Protein AF-Q5IF08-F1 (afdb_monomer)

Nearest PDB structures (foldseek):
  1zt5-assembly1_A  TM=9.315E-01  e=4.402E-09  Homo sapiens
  2dsq-assembly1_G  TM=9.065E-01  e=1.522E-06  Homo sapiens
  2dsr-assembly1_G  TM=7.943E-01  e=6.840E-04  Homo sapiens
  1rmj-assembly1_A  TM=5.586E-01  e=4.029E-03  Homo sapiens
  2xsj-assembly1_D  TM=3.796E-01  e=9.354E+00  Desulfomicrobium norvegicum

Structure (mmCIF, N/CA/C/O backbone):
data_AF-Q5IF08-F1
#
_entry.id   AF-Q5IF08-F1
#
loop_
_atom_site.group_PDB
_atom_site.id
_atom_site.type_symbol
_atom_site.label_atom_id
_atom_site.label_alt_id
_atom_site.label_comp_id
_atom_site.label_asym_id
_atom_site.label_entity_id
_atom_site.label_seq_id
_atom_site.pdbx_PDB_ins_code
_atom_site.Cartn_x
_atom_site.Cartn_y
_atom_site.Cartn_z
_atom_site.occupancy
_atom_site.B_iso_or_equiv
_atom_site.auth_seq_id
_atom_site.auth_comp_id
_atom_site.auth_asym_id
_atom_site.auth_atom_id
_atom_site.pdbx_PDB_model_num
ATOM 1 N N . PRO A 1 1 ? 16.217 -8.176 33.933 1.00 35.22 1 PRO A N 1
ATOM 2 C CA . PRO A 1 1 ? 14.893 -7.981 33.301 1.00 35.22 1 PRO A CA 1
ATOM 3 C C . PRO A 1 1 ? 15.069 -7.110 32.053 1.00 35.22 1 PRO A C 1
ATOM 5 O O . PRO A 1 1 ? 15.056 -5.887 32.139 1.00 35.22 1 PRO A O 1
ATOM 8 N N . GLU A 1 2 ? 15.402 -7.757 30.936 1.00 33.62 2 GLU A N 1
ATOM 9 C CA . GLU A 1 2 ? 15.680 -7.098 29.657 1.00 33.62 2 GLU A CA 1
ATOM 10 C C . GLU A 1 2 ? 14.382 -6.592 29.026 1.00 33.62 2 GLU A C 1
ATOM 12 O O . GLU A 1 2 ? 13.449 -7.354 28.783 1.00 33.62 2 GLU A O 1
ATOM 17 N N . SER A 1 3 ? 14.337 -5.285 28.784 1.00 37.66 3 SER A N 1
ATOM 18 C CA . SER A 1 3 ? 13.364 -4.642 27.909 1.00 37.66 3 SER A CA 1
ATOM 19 C C . SER A 1 3 ? 13.739 -4.988 26.472 1.00 37.66 3 SER A C 1
ATOM 21 O O . SER A 1 3 ? 14.727 -4.469 25.957 1.00 37.66 3 SER A O 1
ATOM 23 N N . SER A 1 4 ? 12.982 -5.873 25.829 1.00 43.84 4 SER A N 1
ATOM 24 C CA . SER A 1 4 ? 13.125 -6.132 24.399 1.00 43.84 4 SER A CA 1
ATOM 25 C C . SER A 1 4 ? 12.516 -4.968 23.612 1.00 43.84 4 SER A C 1
A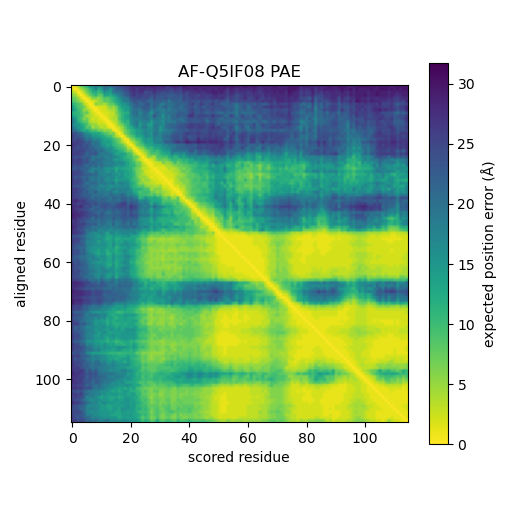TOM 27 O O . SER A 1 4 ? 11.340 -5.003 23.246 1.00 43.84 4 SER A O 1
ATOM 29 N N . GLU A 1 5 ? 13.305 -3.916 23.381 1.00 44.38 5 GLU A N 1
ATOM 30 C CA . GLU A 1 5 ? 13.020 -2.946 22.321 1.00 44.38 5 GLU A CA 1
ATOM 31 C C . GLU A 1 5 ? 13.104 -3.682 20.982 1.00 44.38 5 GLU A C 1
ATOM 33 O O . GLU A 1 5 ? 14.176 -4.103 20.547 1.00 44.38 5 GLU A O 1
ATOM 38 N N . ILE A 1 6 ? 11.945 -3.896 20.359 1.00 49.25 6 ILE A N 1
ATOM 39 C CA . ILE A 1 6 ? 11.860 -4.481 19.025 1.00 49.25 6 ILE A CA 1
ATOM 40 C C . ILE A 1 6 ? 12.494 -3.490 18.041 1.00 49.25 6 ILE A C 1
ATOM 42 O O . ILE A 1 6 ? 12.205 -2.290 18.071 1.00 49.25 6 ILE A O 1
ATOM 46 N N . THR A 1 7 ? 13.410 -3.957 17.198 1.00 57.50 7 THR A N 1
ATOM 47 C CA . THR A 1 7 ? 14.148 -3.061 16.301 1.00 57.50 7 THR A CA 1
ATOM 48 C C . THR A 1 7 ? 13.260 -2.605 15.137 1.00 57.50 7 THR A C 1
ATOM 50 O O . THR A 1 7 ? 12.320 -3.289 14.733 1.00 57.50 7 THR A O 1
ATOM 53 N N . GLN A 1 8 ? 13.561 -1.442 14.549 1.00 46.00 8 GLN A N 1
ATOM 54 C CA . GLN A 1 8 ? 12.859 -0.915 13.366 1.00 46.00 8 GLN A CA 1
ATOM 55 C C . GLN A 1 8 ? 12.846 -1.911 12.188 1.00 46.00 8 GLN A C 1
ATOM 57 O O . GLN A 1 8 ? 11.934 -1.893 11.362 1.00 46.00 8 GLN A O 1
ATOM 62 N N . GLU A 1 9 ? 13.843 -2.792 12.131 1.00 42.09 9 GLU A N 1
ATOM 63 C CA . GLU A 1 9 ? 13.963 -3.869 11.147 1.00 42.09 9 GLU A CA 1
ATOM 64 C C . GLU A 1 9 ? 12.957 -4.995 11.421 1.00 42.09 9 GLU A C 1
ATOM 66 O O . GLU A 1 9 ? 12.266 -5.430 10.504 1.00 42.09 9 GLU A O 1
ATOM 71 N N . GLN A 1 10 ? 12.774 -5.378 12.690 1.00 45.22 10 GLN A N 1
ATOM 72 C CA . GLN A 1 10 ? 11.757 -6.353 13.102 1.00 45.22 10 GLN A CA 1
ATOM 73 C C . GLN A 1 10 ? 10.326 -5.831 12.913 1.00 45.22 10 GLN A C 1
ATOM 75 O O . GLN A 1 10 ? 9.428 -6.603 12.580 1.00 45.22 10 GLN A O 1
ATOM 80 N N . LEU A 1 11 ? 10.109 -4.520 13.067 1.00 50.84 11 LEU A N 1
ATOM 81 C CA . LEU A 1 11 ? 8.840 -3.884 12.704 1.00 50.84 11 LEU A CA 1
ATOM 82 C C . LEU A 1 11 ? 8.562 -4.013 11.206 1.00 50.84 11 LEU A C 1
ATOM 84 O O . LEU A 1 11 ? 7.437 -4.324 10.834 1.00 50.84 11 LEU A O 1
ATOM 88 N N . LEU A 1 12 ? 9.569 -3.795 10.355 1.00 47.06 12 LEU A N 1
ATOM 89 C CA . LEU A 1 12 ? 9.426 -3.868 8.899 1.00 47.06 12 LEU A CA 1
ATOM 90 C C . LEU A 1 12 ? 9.205 -5.305 8.404 1.00 47.06 12 LEU A C 1
ATOM 92 O O . LEU A 1 12 ? 8.378 -5.516 7.519 1.00 47.06 12 LEU A O 1
ATOM 96 N N . ASP A 1 13 ? 9.879 -6.282 9.012 1.00 46.75 13 ASP A N 1
ATOM 97 C CA . ASP A 1 13 ? 9.710 -7.703 8.691 1.00 46.75 13 ASP A CA 1
ATOM 98 C C . ASP A 1 13 ? 8.331 -8.240 9.105 1.00 46.75 13 ASP A C 1
ATOM 100 O O . ASP A 1 13 ? 7.771 -9.091 8.413 1.00 46.75 13 ASP A O 1
ATOM 104 N N . SER A 1 14 ? 7.714 -7.688 10.157 1.00 52.81 14 SER A N 1
ATOM 105 C CA . SER A 1 14 ? 6.330 -8.027 10.522 1.00 52.81 14 SER A CA 1
ATOM 106 C C . SER A 1 14 ? 5.312 -7.643 9.438 1.00 52.81 14 SER A C 1
ATOM 108 O O . SER A 1 14 ? 4.254 -8.263 9.358 1.00 52.81 14 SER A O 1
ATOM 110 N N . PHE A 1 15 ? 5.609 -6.650 8.591 1.00 48.81 15 PHE A N 1
ATOM 111 C CA . PHE A 1 15 ? 4.734 -6.247 7.482 1.00 48.81 15 PHE A CA 1
ATOM 112 C C . PHE A 1 15 ? 4.892 -7.129 6.228 1.00 48.81 15 PHE A C 1
ATOM 114 O O . PHE A 1 15 ? 4.136 -6.961 5.272 1.00 48.81 15 PHE A O 1
ATOM 121 N N . HIS A 1 16 ? 5.853 -8.064 6.195 1.00 46.47 16 HIS A N 1
ATOM 122 C CA . HIS A 1 16 ? 6.141 -8.898 5.020 1.00 46.47 16 HIS A CA 1
ATOM 123 C C . HIS A 1 16 ? 5.265 -10.155 4.866 1.00 46.47 16 HIS A C 1
ATOM 125 O O . HIS A 1 16 ? 5.466 -10.923 3.921 1.00 46.47 16 HIS A O 1
ATOM 131 N N . LEU A 1 17 ? 4.268 -10.377 5.725 1.00 45.12 17 LEU A N 1
ATOM 132 C CA . LEU A 1 17 ? 3.435 -11.578 5.657 1.00 45.12 17 LEU A CA 1
ATOM 133 C C . LEU A 1 17 ? 2.230 -11.390 4.721 1.00 45.12 17 LEU A C 1
ATOM 135 O O . LEU A 1 17 ? 1.354 -10.555 4.934 1.00 45.12 17 LEU A O 1
ATOM 139 N N . MET A 1 18 ? 2.203 -12.189 3.648 1.00 43.00 18 MET A N 1
ATOM 140 C CA . MET A 1 18 ? 1.010 -12.388 2.828 1.00 43.00 18 MET A CA 1
ATOM 141 C C . MET A 1 18 ? -0.061 -13.147 3.623 1.00 43.00 18 MET A C 1
ATOM 143 O O . MET A 1 18 ? 0.241 -14.194 4.185 1.00 43.00 18 MET A O 1
ATOM 147 N N . ALA A 1 19 ? -1.294 -12.634 3.522 1.00 42.91 19 ALA A N 1
ATOM 148 C CA . ALA A 1 19 ? -2.581 -13.174 3.978 1.00 42.91 19 ALA A CA 1
ATOM 149 C C . ALA A 1 19 ? -2.716 -13.396 5.498 1.00 42.91 19 ALA A C 1
ATOM 151 O O . ALA A 1 19 ? -2.180 -14.377 6.011 1.00 42.91 19 ALA A O 1
ATOM 152 N N . PRO A 1 20 ? -3.485 -12.549 6.209 1.00 43.28 20 PRO A N 1
ATOM 153 C CA . PRO A 1 20 ? -3.792 -12.805 7.596 1.00 43.28 20 PRO A CA 1
ATOM 154 C C . PRO A 1 20 ? -4.923 -13.837 7.726 1.00 43.28 20 PRO A C 1
ATOM 156 O O . PRO A 1 20 ? -5.935 -13.781 7.023 1.00 43.28 20 PRO A O 1
ATOM 159 N N . SER A 1 21 ? -4.726 -14.790 8.626 1.00 40.50 21 SER A N 1
ATOM 160 C CA . SER A 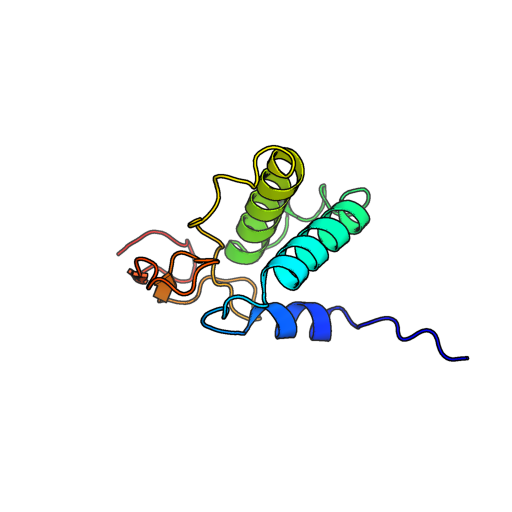1 21 ? -5.772 -15.660 9.162 1.00 40.50 21 SER A CA 1
ATOM 161 C C . SER A 1 21 ? -6.566 -14.899 10.236 1.00 40.50 21 SER A C 1
ATOM 163 O O . SER A 1 21 ? -6.150 -13.833 10.682 1.00 40.50 21 SER A O 1
ATOM 165 N N . GLY A 1 22 ? -7.720 -15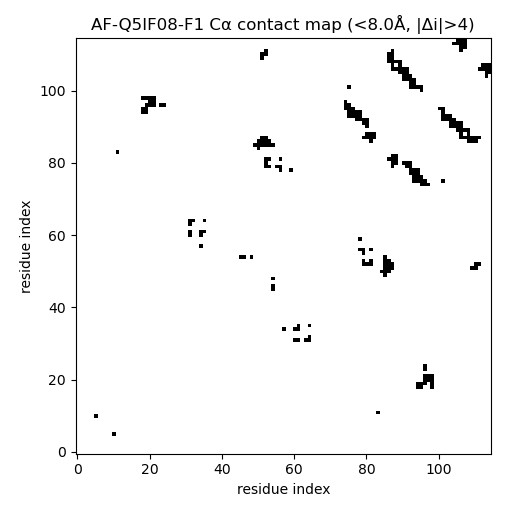.410 10.674 1.00 46.25 22 GLY A N 1
ATOM 166 C CA . GLY A 1 22 ? -8.620 -14.711 11.612 1.00 46.25 22 GLY A CA 1
ATOM 167 C C . GLY A 1 22 ? -8.031 -14.321 12.985 1.00 46.25 22 GLY A C 1
ATOM 168 O O . GLY A 1 22 ? -8.734 -13.728 13.796 1.00 46.25 22 GLY A O 1
ATOM 169 N N . GLU A 1 23 ? -6.757 -14.620 13.257 1.00 49.59 23 GLU A N 1
ATOM 170 C CA . GLU A 1 23 ? -6.013 -14.253 14.472 1.00 49.59 23 GLU A CA 1
ATOM 171 C C . GLU A 1 23 ? -5.248 -12.911 14.363 1.00 49.59 23 GLU A C 1
ATOM 173 O O . GLU A 1 23 ? -4.633 -12.483 15.337 1.00 49.59 23 GLU A O 1
ATOM 178 N N . ASP A 1 24 ? -5.302 -12.210 13.222 1.00 54.69 24 ASP A N 1
ATOM 179 C CA . ASP A 1 24 ? -4.406 -11.077 12.909 1.00 54.69 24 ASP A CA 1
ATOM 180 C C . ASP A 1 24 ? -4.983 -9.666 13.157 1.00 54.69 24 ASP A C 1
ATOM 182 O O . ASP A 1 24 ? -4.287 -8.655 12.996 1.00 54.69 24 ASP A O 1
ATOM 186 N N . LEU A 1 25 ? -6.234 -9.567 13.621 1.00 56.34 25 LEU A N 1
ATOM 187 C CA . LEU A 1 25 ? -6.832 -8.304 14.086 1.00 56.34 25 LEU A CA 1
ATOM 188 C C . LEU A 1 25 ? -5.954 -7.569 15.130 1.00 56.34 25 LEU A C 1
ATOM 190 O O . LEU A 1 25 ? -5.772 -6.354 15.013 1.00 56.34 25 LEU A O 1
ATOM 194 N N . PRO A 1 26 ? -5.363 -8.260 16.129 1.00 59.50 26 PRO A N 1
ATOM 195 C CA . PRO 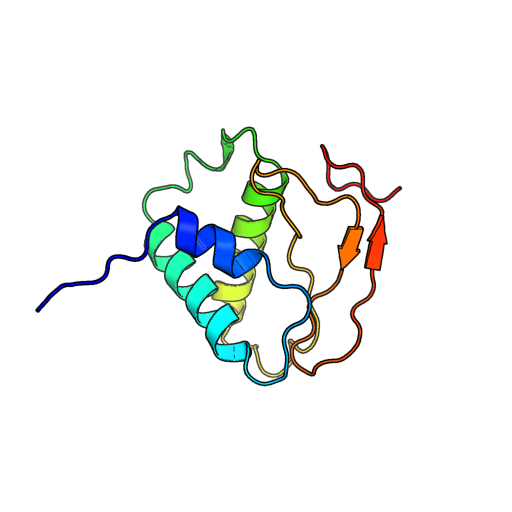A 1 26 ? -4.476 -7.644 17.113 1.00 59.50 26 PRO A CA 1
ATOM 196 C C . PRO A 1 26 ? -3.177 -7.112 16.500 1.00 59.50 26 PRO A C 1
ATOM 198 O O . PRO A 1 26 ? -2.672 -6.088 16.948 1.00 59.50 26 PRO A O 1
ATOM 201 N N . ILE A 1 27 ? -2.637 -7.761 15.462 1.00 63.28 27 ILE A N 1
ATOM 202 C CA . ILE A 1 27 ? -1.382 -7.345 14.812 1.00 63.28 27 ILE A CA 1
ATOM 203 C C . ILE A 1 27 ? -1.585 -6.026 14.065 1.00 63.28 27 ILE A C 1
ATOM 205 O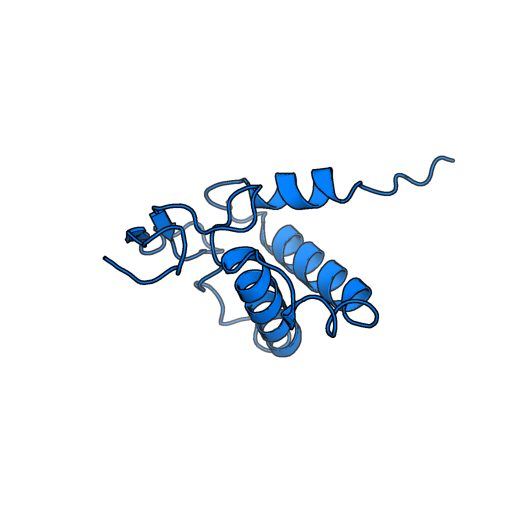 O . ILE A 1 27 ? -0.763 -5.113 14.188 1.00 63.28 27 ILE A O 1
ATOM 209 N N . LEU A 1 28 ? -2.715 -5.882 13.365 1.00 67.25 28 LEU A N 1
ATOM 210 C CA . LEU A 1 28 ? -3.083 -4.628 12.712 1.00 67.25 28 LEU A CA 1
ATOM 211 C C . LEU A 1 28 ? -3.230 -3.490 13.732 1.00 67.25 28 LEU A C 1
ATOM 213 O O . LEU A 1 28 ? -2.655 -2.419 13.542 1.00 67.25 28 LEU A O 1
ATOM 217 N N . TRP A 1 29 ? -3.941 -3.721 14.840 1.00 65.19 29 TRP A N 1
ATOM 218 C CA . TRP A 1 29 ? -4.126 -2.693 15.869 1.00 65.19 29 TRP A CA 1
ATOM 219 C C . TRP A 1 29 ? -2.843 -2.367 16.639 1.00 65.19 29 TRP A C 1
ATOM 221 O O . TRP A 1 29 ? -2.634 -1.211 17.001 1.00 65.19 29 TRP A O 1
ATOM 231 N N . ASN A 1 30 ? -1.935 -3.329 16.805 1.00 65.19 30 ASN A N 1
ATOM 232 C CA . ASN A 1 30 ? -0.601 -3.086 17.354 1.00 65.19 30 ASN A CA 1
ATOM 233 C C . ASN A 1 30 ? 0.246 -2.216 16.411 1.00 65.19 30 ASN A C 1
ATOM 235 O O . ASN A 1 30 ? 0.918 -1.290 16.865 1.00 65.19 30 ASN A O 1
ATOM 239 N N . ALA A 1 31 ? 0.185 -2.455 15.097 1.00 65.25 31 ALA A N 1
ATOM 240 C CA . ALA A 1 31 ? 0.846 -1.617 14.096 1.00 65.25 31 ALA A CA 1
ATOM 241 C C . ALA A 1 31 ? 0.277 -0.187 14.073 1.00 65.25 31 ALA A C 1
ATOM 243 O O . ALA A 1 31 ? 1.029 0.788 13.996 1.00 65.25 31 ALA A O 1
ATOM 244 N N . VAL A 1 32 ? -1.045 -0.060 14.193 1.00 67.81 32 VAL A N 1
ATOM 245 C CA . VAL A 1 32 ? -1.753 1.221 14.290 1.00 67.81 32 VAL A CA 1
ATOM 246 C C . VAL A 1 32 ? -1.392 1.971 15.583 1.00 67.81 32 VAL A C 1
ATOM 248 O O . VAL A 1 32 ? -1.046 3.148 15.522 1.00 67.81 32 VAL A O 1
ATOM 251 N N . SER A 1 33 ? -1.375 1.305 16.740 1.00 64.88 33 SER A N 1
ATOM 252 C CA . SER A 1 33 ? -0.993 1.919 18.021 1.00 64.88 33 SER A CA 1
ATOM 253 C C . SER A 1 33 ? 0.486 2.333 18.051 1.00 64.88 33 SER A C 1
ATOM 255 O O . SER A 1 33 ? 0.824 3.433 18.493 1.00 64.88 33 SER A O 1
ATOM 257 N N . ASN A 1 34 ? 1.384 1.516 17.488 1.00 66.25 34 ASN A N 1
ATOM 258 C CA . ASN A 1 34 ? 2.790 1.888 17.307 1.00 66.25 34 ASN A CA 1
ATOM 259 C C . ASN A 1 34 ? 2.953 3.111 16.395 1.00 66.25 34 ASN A C 1
ATOM 261 O O . ASN A 1 34 ? 3.791 3.974 16.666 1.00 66.25 34 ASN A O 1
ATOM 265 N N . TYR A 1 35 ? 2.136 3.230 15.346 1.00 65.75 35 TYR A N 1
ATOM 266 C CA . TYR A 1 35 ? 2.115 4.429 14.515 1.00 65.75 35 TYR A CA 1
ATOM 267 C C . TYR A 1 35 ? 1.723 5.683 15.310 1.00 65.75 35 TYR A C 1
ATOM 269 O O . TYR A 1 35 ? 2.395 6.710 15.183 1.00 65.75 35 TYR A O 1
ATOM 277 N N . GLU A 1 36 ? 0.689 5.616 16.153 1.00 64.25 36 GLU A N 1
ATOM 278 C CA . GLU A 1 36 ? 0.264 6.754 16.982 1.00 64.25 36 GLU A CA 1
ATOM 279 C C . GLU A 1 36 ? 1.376 7.251 17.916 1.00 64.25 36 GLU A C 1
ATOM 281 O O . GLU A 1 36 ? 1.550 8.463 18.070 1.00 64.25 36 GLU A O 1
ATOM 286 N N . ASN A 1 37 ? 2.192 6.339 18.453 1.00 61.22 37 ASN A N 1
ATOM 287 C CA . ASN A 1 37 ? 3.352 6.677 19.282 1.00 61.22 37 ASN A CA 1
ATOM 288 C C . ASN A 1 37 ? 4.468 7.400 18.497 1.00 61.22 37 ASN A C 1
ATOM 290 O O . ASN A 1 37 ? 5.094 8.329 19.014 1.00 61.22 37 ASN A O 1
ATOM 294 N N . ILE A 1 38 ? 4.702 7.031 17.232 1.00 61.94 38 ILE A N 1
ATOM 295 C CA . ILE A 1 38 ? 5.743 7.625 16.362 1.00 61.94 38 ILE A CA 1
ATOM 296 C C . ILE A 1 38 ? 5.288 8.973 15.761 1.00 61.94 38 ILE A C 1
ATOM 298 O O . ILE A 1 38 ? 6.096 9.854 15.435 1.00 61.94 38 ILE A O 1
ATOM 302 N N . ARG A 1 39 ? 3.970 9.179 15.670 1.00 66.00 39 ARG A N 1
ATOM 303 C CA . ARG A 1 39 ? 3.303 10.312 15.018 1.00 66.00 39 ARG A CA 1
ATOM 304 C C . ARG A 1 39 ? 3.751 11.696 15.503 1.00 66.00 39 ARG A C 1
ATOM 306 O O . ARG A 1 39 ? 3.759 12.636 14.712 1.00 66.00 39 ARG A O 1
ATOM 313 N N . SER A 1 40 ? 4.143 11.843 16.772 1.00 56.44 40 SER A N 1
ATOM 314 C CA . SER A 1 40 ? 4.516 13.152 17.336 1.00 56.44 40 SER A CA 1
ATOM 315 C C . SER A 1 40 ? 5.900 13.666 16.904 1.00 56.44 40 SER A C 1
ATOM 317 O O . SER A 1 40 ? 6.164 14.858 17.061 1.00 56.44 40 SER A O 1
ATOM 319 N N . ARG A 1 41 ? 6.771 12.815 16.331 1.00 57.81 41 ARG A N 1
ATOM 320 C CA . ARG A 1 41 ? 8.163 13.178 15.990 1.00 57.81 41 ARG A CA 1
ATOM 321 C C . ARG A 1 41 ? 8.519 13.144 14.496 1.00 57.81 41 ARG A C 1
ATOM 323 O O . ARG A 1 41 ? 9.396 13.903 14.106 1.00 57.81 41 ARG A O 1
ATOM 330 N N . GLU A 1 42 ? 7.837 12.361 13.648 1.00 57.47 42 GLU A N 1
ATOM 331 C CA . GLU A 1 42 ? 8.307 12.107 12.262 1.00 57.47 42 GLU A CA 1
ATOM 332 C C . GLU A 1 42 ? 7.424 12.637 11.109 1.00 57.47 42 GLU A C 1
ATOM 334 O O . GLU A 1 42 ? 7.819 12.563 9.942 1.00 57.47 42 GLU A O 1
ATOM 339 N N . ILE A 1 43 ? 6.249 13.231 11.371 1.00 57.44 43 ILE A N 1
ATOM 340 C CA . ILE A 1 43 ? 5.337 13.693 10.294 1.00 57.44 43 ILE A CA 1
ATOM 341 C C . ILE A 1 43 ? 5.998 14.708 9.339 1.00 57.44 43 ILE A C 1
ATOM 343 O O . ILE A 1 43 ? 5.700 14.721 8.137 1.00 57.44 43 ILE A O 1
ATOM 347 N N . SER A 1 44 ? 6.891 15.565 9.841 1.00 56.28 44 SER A N 1
ATOM 348 C CA . SER A 1 44 ? 7.611 16.557 9.030 1.00 56.28 44 SER A CA 1
ATOM 349 C C . SER A 1 44 ? 8.611 15.933 8.055 1.00 56.28 44 SER A C 1
ATOM 351 O O . SER A 1 44 ? 8.804 16.472 6.960 1.00 56.28 44 SER A O 1
ATOM 353 N N . ASP A 1 45 ? 9.198 14.788 8.404 1.00 60.38 45 ASP A N 1
ATOM 354 C CA . ASP A 1 45 ? 10.237 14.131 7.608 1.00 60.38 45 ASP A CA 1
ATOM 355 C C . ASP A 1 45 ? 9.660 13.122 6.612 1.00 60.38 45 ASP A C 1
ATOM 357 O O . ASP A 1 45 ? 10.156 13.034 5.488 1.00 60.38 45 ASP A O 1
ATOM 361 N N . ILE A 1 46 ? 8.516 12.503 6.923 1.00 60.97 46 ILE A N 1
ATOM 362 C CA . ILE A 1 46 ? 7.783 11.591 6.023 1.0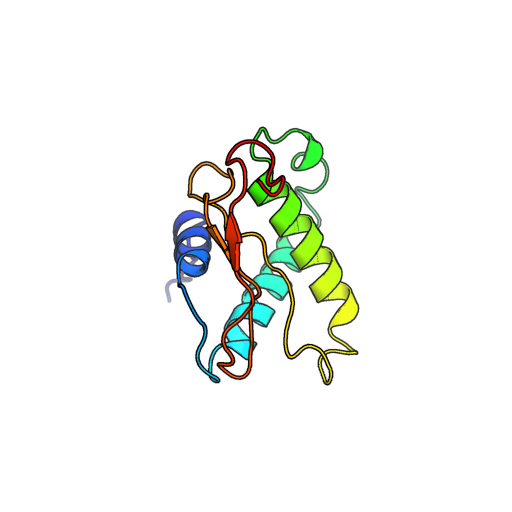0 60.97 46 ILE A CA 1
ATOM 363 C C . ILE A 1 46 ? 7.473 12.233 4.656 1.00 60.97 46 ILE A C 1
ATOM 365 O O . ILE A 1 46 ? 7.468 11.561 3.620 1.00 60.97 46 ILE A O 1
ATOM 369 N N . LYS A 1 47 ? 7.232 13.553 4.598 1.00 60.56 47 LYS A N 1
ATOM 370 C CA . LYS A 1 47 ? 7.009 14.258 3.319 1.00 60.56 47 LYS A CA 1
ATOM 371 C C . LYS A 1 47 ? 8.257 14.285 2.426 1.00 60.56 47 LYS A C 1
ATOM 373 O O . LYS A 1 47 ? 8.097 14.324 1.205 1.00 60.56 47 LYS A O 1
ATOM 378 N N . LYS A 1 48 ? 9.457 14.258 3.018 1.00 65.81 48 LYS A N 1
ATOM 379 C CA . LYS A 1 48 ? 10.759 14.310 2.330 1.00 65.81 48 LYS A CA 1
ATOM 380 C C . LYS A 1 48 ? 11.287 12.933 1.924 1.00 65.81 48 LYS A C 1
ATOM 382 O O . LYS A 1 48 ? 12.239 12.868 1.147 1.00 65.81 48 LYS A O 1
ATOM 387 N N . TRP A 1 49 ? 10.704 11.845 2.426 1.00 70.31 49 TRP A N 1
ATOM 388 C CA . TRP A 1 49 ? 11.189 10.499 2.136 1.00 70.31 49 TRP A CA 1
ATOM 389 C C . TRP A 1 49 ? 11.010 10.148 0.657 1.00 70.31 49 TRP A C 1
ATOM 391 O O . TRP A 1 49 ? 9.949 10.361 0.064 1.00 70.31 49 TRP A O 1
ATOM 401 N N . LYS A 1 50 ? 12.061 9.570 0.065 1.00 81.44 50 LYS A N 1
ATOM 402 C CA . LYS A 1 50 ? 12.078 9.064 -1.321 1.00 81.44 50 LYS A CA 1
ATOM 403 C C . LYS A 1 50 ? 11.401 7.689 -1.460 1.00 81.44 50 LYS A C 1
ATOM 405 O O . LYS A 1 50 ? 11.590 7.013 -2.462 1.00 81.44 50 LYS A O 1
ATOM 410 N N . GLU A 1 51 ? 10.609 7.302 -0.465 1.00 89.69 51 GLU A N 1
ATOM 411 C CA . GLU A 1 51 ? 9.970 5.997 -0.304 1.00 89.69 51 GLU A CA 1
ATOM 412 C C . GLU A 1 51 ? 8.448 6.147 -0.495 1.00 89.69 51 GLU A C 1
ATOM 414 O O . GLU A 1 51 ? 7.710 6.374 0.472 1.00 89.69 51 GLU A O 1
ATOM 419 N N . PRO A 1 52 ? 7.946 6.118 -1.746 1.00 92.00 52 PRO A N 1
ATOM 420 C CA . PRO A 1 52 ? 6.574 6.518 -2.044 1.00 92.00 52 PRO A CA 1
ATOM 421 C C . PRO A 1 52 ? 5.528 5.592 -1.417 1.00 92.00 52 PRO A C 1
ATOM 423 O O . PRO A 1 52 ? 4.506 6.100 -0.958 1.00 92.00 52 PRO A O 1
ATOM 426 N N . CYS A 1 53 ? 5.800 4.284 -1.352 1.00 93.94 53 CYS A N 1
ATOM 427 C CA . CYS A 1 53 ? 4.889 3.309 -0.758 1.00 93.94 53 CYS A CA 1
ATOM 428 C C . CYS A 1 53 ? 4.859 3.447 0.759 1.00 93.94 53 CYS A C 1
ATOM 430 O O . CYS A 1 53 ? 3.789 3.596 1.337 1.00 93.94 53 CYS A O 1
ATOM 432 N N . LYS A 1 54 ? 6.029 3.506 1.409 1.00 89.38 54 LYS A N 1
ATOM 433 C CA . LYS A 1 54 ? 6.121 3.655 2.871 1.00 89.38 54 LYS A CA 1
ATOM 434 C C . LYS A 1 54 ? 5.408 4.925 3.349 1.00 89.38 54 LYS A C 1
ATOM 436 O O . LYS A 1 54 ? 4.684 4.917 4.340 1.00 89.38 54 LYS A O 1
ATOM 441 N N . ARG A 1 55 ? 5.539 6.019 2.593 1.00 88.06 55 ARG A N 1
ATOM 442 C CA . ARG A 1 55 ? 4.812 7.268 2.855 1.00 88.06 55 ARG A CA 1
ATOM 443 C C . ARG A 1 55 ? 3.296 7.123 2.714 1.00 88.06 55 ARG A C 1
ATOM 445 O O . ARG A 1 55 ? 2.563 7.769 3.460 1.00 88.06 55 ARG A O 1
ATOM 452 N N . GLU A 1 56 ? 2.816 6.370 1.728 1.00 90.06 56 GLU A N 1
ATOM 453 C CA . GLU A 1 56 ? 1.384 6.084 1.590 1.00 90.06 56 GLU A CA 1
ATOM 454 C C . GLU A 1 56 ? 0.892 5.189 2.729 1.00 90.06 56 GLU A C 1
ATOM 456 O O . GLU A 1 56 ? -0.105 5.526 3.361 1.00 90.06 56 GLU A O 1
ATOM 461 N N . LEU A 1 57 ? 1.643 4.136 3.058 1.00 87.88 57 LEU A N 1
ATOM 462 C CA . LEU A 1 57 ? 1.360 3.211 4.151 1.00 87.88 57 LEU A CA 1
ATOM 463 C C . LEU A 1 57 ? 1.103 3.960 5.463 1.00 87.88 57 LEU A C 1
ATOM 465 O O . LEU A 1 57 ? 0.046 3.792 6.062 1.00 87.88 57 LEU A O 1
ATOM 469 N N . TYR A 1 58 ? 1.989 4.878 5.858 1.00 83.75 58 TYR A N 1
ATOM 470 C CA . TYR A 1 58 ? 1.782 5.681 7.069 1.00 83.75 58 TYR A CA 1
ATOM 471 C C . TYR A 1 58 ? 0.530 6.562 7.027 1.00 83.75 58 TYR A C 1
ATOM 473 O O . TYR A 1 58 ? -0.109 6.765 8.054 1.00 83.75 58 TYR A O 1
ATOM 481 N N . LYS A 1 59 ? 0.146 7.084 5.856 1.00 84.81 59 LYS A N 1
ATOM 482 C CA . LYS A 1 59 ? -1.101 7.855 5.720 1.00 84.81 59 LYS A CA 1
ATOM 483 C C . LYS A 1 59 ? -2.337 6.970 5.830 1.00 84.81 59 LYS A C 1
ATOM 485 O O . LYS A 1 59 ? -3.362 7.444 6.309 1.00 84.81 59 LYS A O 1
ATOM 490 N N . VAL A 1 60 ? -2.264 5.734 5.341 1.00 86.38 60 VAL A N 1
ATOM 491 C CA . VAL A 1 60 ? -3.348 4.756 5.476 1.00 86.38 60 VAL A CA 1
ATOM 492 C C . VAL A 1 60 ? -3.488 4.349 6.940 1.00 86.38 60 VAL A C 1
ATOM 494 O O . VAL A 1 60 ? -4.584 4.452 7.480 1.00 86.38 60 VAL A O 1
ATOM 497 N N . LEU A 1 61 ? -2.380 4.022 7.612 1.00 81.81 61 LEU A N 1
ATOM 498 C CA . LEU A 1 61 ? -2.365 3.714 9.047 1.00 81.81 61 LEU A CA 1
ATOM 499 C C . LEU A 1 61 ? -2.936 4.866 9.890 1.00 81.81 61 LEU A C 1
ATOM 501 O O . LEU A 1 61 ? -3.753 4.628 10.771 1.00 81.81 61 LEU A O 1
ATOM 505 N N . ASP A 1 62 ? -2.597 6.118 9.566 1.00 80.56 62 ASP A N 1
ATOM 506 C CA . ASP A 1 62 ? -3.154 7.314 10.217 1.00 80.56 62 ASP A CA 1
ATOM 507 C C . ASP A 1 62 ? -4.678 7.418 10.135 1.00 80.56 62 ASP A C 1
ATOM 509 O O . ASP A 1 62 ? -5.329 7.894 11.067 1.00 80.56 62 ASP A O 1
ATOM 513 N N . ARG A 1 63 ? -5.242 7.028 8.988 1.00 81.50 63 ARG A N 1
ATOM 514 C CA . ARG A 1 63 ? -6.690 7.042 8.758 1.00 81.50 63 ARG A CA 1
ATOM 515 C C . ARG A 1 63 ? -7.358 5.912 9.526 1.00 81.50 63 ARG A C 1
ATOM 517 O O . ARG A 1 63 ? -8.305 6.181 10.255 1.00 81.50 63 ARG A O 1
ATOM 524 N N . LEU A 1 64 ? -6.800 4.704 9.442 1.00 79.56 64 LEU A N 1
ATOM 525 C CA . LEU A 1 64 ? -7.306 3.535 10.162 1.00 79.56 64 LEU A CA 1
ATOM 526 C C . LEU A 1 64 ? -7.298 3.752 11.685 1.00 79.56 64 LEU A C 1
ATOM 528 O O . LEU A 1 64 ? -8.281 3.430 12.341 1.00 79.56 64 LEU A O 1
ATOM 532 N N . ALA A 1 65 ? -6.255 4.388 12.233 1.00 76.62 65 ALA A N 1
ATOM 533 C CA . ALA A 1 65 ? -6.180 4.765 13.649 1.00 76.62 65 ALA A CA 1
ATOM 534 C C . ALA A 1 65 ? -7.356 5.650 14.088 1.00 76.62 65 ALA A C 1
ATOM 536 O O . ALA A 1 65 ? -8.012 5.407 15.097 1.00 76.62 65 ALA A O 1
ATOM 537 N N . LYS A 1 66 ? -7.671 6.674 13.288 1.00 77.62 66 LYS A N 1
ATOM 538 C CA . LYS A 1 66 ? -8.775 7.605 13.571 1.00 77.62 66 LYS A CA 1
ATOM 539 C C . LYS A 1 66 ? -10.147 6.954 13.435 1.00 77.62 66 LYS A C 1
ATOM 541 O O . LYS A 1 66 ? -11.094 7.383 14.090 1.00 77.62 66 LYS A O 1
ATOM 546 N N . GLU A 1 67 ? -10.263 5.973 12.550 1.00 75.50 67 GLU A N 1
ATOM 547 C CA . GLU A 1 67 ? -11.514 5.291 12.219 1.00 75.50 67 GLU A CA 1
ATOM 548 C C . GLU A 1 67 ? -11.760 4.049 13.092 1.00 75.50 67 GLU A C 1
ATOM 550 O O . GLU A 1 67 ? -12.820 3.440 12.984 1.00 75.50 67 GLU A O 1
ATOM 555 N N . GLN A 1 68 ? -10.849 3.724 14.019 1.00 63.34 68 GLN A N 1
ATOM 556 C CA . GLN A 1 68 ? -10.889 2.543 14.894 1.00 63.34 68 GLN A CA 1
ATOM 557 C C . GLN A 1 68 ? -12.199 2.370 15.679 1.00 63.34 68 GLN A C 1
ATOM 559 O O . GLN A 1 68 ? -12.606 1.248 15.958 1.00 63.34 68 GLN A O 1
ATOM 564 N N . GLN A 1 69 ? -12.920 3.453 15.978 1.00 54.88 69 GLN A N 1
ATOM 565 C CA . GLN A 1 69 ? -14.229 3.379 16.645 1.00 54.88 69 GLN A CA 1
ATOM 566 C C . GLN A 1 69 ? -15.384 2.913 15.731 1.00 54.88 69 GLN A C 1
ATOM 568 O O . GLN A 1 69 ? -16.498 2.735 16.211 1.00 54.88 69 GLN A O 1
ATOM 573 N N . LYS A 1 70 ? -15.135 2.709 14.429 1.00 58.75 70 LYS A N 1
ATOM 574 C CA . LYS A 1 70 ? -16.077 2.156 13.434 1.00 58.75 70 LYS A CA 1
ATOM 575 C C . LYS A 1 70 ? -15.621 0.794 12.885 1.00 58.75 70 LYS A C 1
ATOM 577 O O . LYS A 1 70 ? -16.075 0.371 11.827 1.00 58.75 70 LYS A O 1
ATOM 582 N N . ALA A 1 71 ? -14.694 0.134 13.582 1.00 54.78 71 ALA A N 1
ATOM 583 C CA . ALA A 1 71 ? -14.030 -1.088 13.129 1.00 54.78 71 ALA A CA 1
ATOM 584 C C . ALA A 1 71 ? -14.969 -2.279 12.875 1.00 54.78 71 ALA A C 1
ATOM 586 O O . ALA A 1 71 ? -14.585 -3.171 12.125 1.00 54.78 71 ALA A O 1
ATOM 587 N N . ASP A 1 72 ? -16.187 -2.268 13.427 1.00 53.84 72 ASP A N 1
ATOM 588 C CA . ASP A 1 72 ? -17.190 -3.325 13.229 1.00 53.84 72 ASP A CA 1
ATOM 589 C C . ASP A 1 72 ? -17.636 -3.509 11.763 1.00 53.84 72 ASP A C 1
ATOM 591 O O . ASP A 1 72 ? -18.300 -4.491 11.462 1.00 53.84 72 ASP A O 1
ATOM 595 N N . GLU A 1 73 ? -17.257 -2.623 10.831 1.00 56.88 73 GLU A N 1
ATOM 596 C CA . GLU A 1 73 ? -17.585 -2.761 9.397 1.00 56.88 73 GLU A CA 1
ATOM 597 C C . GLU A 1 73 ? -16.356 -2.919 8.470 1.00 56.88 73 GLU A C 1
ATOM 599 O O . GLU A 1 73 ? -16.505 -3.035 7.251 1.00 56.88 73 GLU A O 1
ATOM 604 N N . LEU A 1 74 ? -15.124 -2.935 9.000 1.00 62.62 74 LEU A N 1
ATOM 605 C CA . LEU A 1 74 ? -13.888 -2.941 8.193 1.00 62.62 74 LEU A CA 1
ATOM 606 C C . LEU A 1 74 ? -13.356 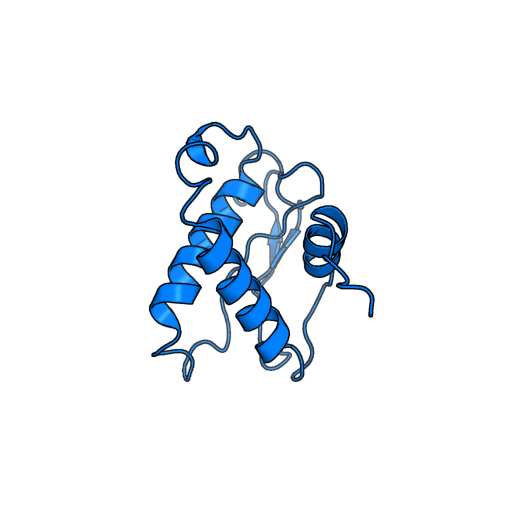-4.360 7.925 1.00 62.62 74 LEU A C 1
ATOM 608 O O . LEU A 1 74 ? -12.252 -4.722 8.320 1.00 62.62 74 LEU A O 1
ATOM 612 N N . TYR A 1 75 ? -14.126 -5.162 7.191 1.00 72.06 75 TYR A N 1
ATOM 613 C CA . TYR A 1 75 ? -13.747 -6.541 6.837 1.00 72.06 75 TYR A CA 1
ATOM 614 C C . TYR A 1 75 ? -12.749 -6.633 5.671 1.00 72.06 75 TYR A C 1
ATOM 616 O O . TYR A 1 75 ? -12.014 -7.620 5.540 1.00 72.06 75 TYR A O 1
ATOM 624 N N . LYS A 1 76 ? -12.705 -5.589 4.829 1.00 77.19 76 LYS A N 1
ATOM 625 C CA . LYS A 1 76 ? -11.786 -5.445 3.692 1.00 77.19 76 LYS A CA 1
ATOM 626 C C . LYS A 1 76 ? -11.328 -4.003 3.532 1.00 77.19 76 LYS A C 1
ATOM 628 O O . LYS A 1 76 ? -12.144 -3.084 3.517 1.00 77.19 76 LYS A O 1
ATOM 633 N N . PHE A 1 77 ? -10.028 -3.804 3.362 1.00 83.06 77 PHE A N 1
ATOM 634 C CA . PHE A 1 77 ? -9.439 -2.491 3.107 1.00 83.06 77 PHE A CA 1
ATOM 635 C C . PHE A 1 77 ? -8.130 -2.632 2.330 1.00 83.06 77 PHE A C 1
ATOM 637 O O . PHE A 1 77 ? -7.585 -3.721 2.184 1.00 83.06 77 PHE A O 1
ATOM 644 N N . TYR A 1 78 ? -7.608 -1.524 1.814 1.00 87.38 78 TYR A N 1
ATOM 645 C CA . TYR A 1 78 ? -6.325 -1.521 1.118 1.00 87.38 78 TYR A CA 1
ATOM 646 C C . TYR A 1 78 ? -5.205 -1.035 2.038 1.00 87.38 78 TYR A C 1
ATOM 648 O O . TYR A 1 78 ? -5.227 0.112 2.489 1.00 87.38 78 TYR A O 1
ATOM 656 N N . LEU A 1 79 ? -4.207 -1.893 2.256 1.00 90.81 79 LEU A N 1
ATOM 657 C CA . LEU A 1 79 ? -2.925 -1.543 2.856 1.00 90.81 79 LEU A CA 1
ATOM 658 C C . LEU A 1 79 ? -1.828 -1.661 1.780 1.00 90.81 79 LEU A C 1
ATOM 660 O O . LEU A 1 79 ? -1.679 -2.735 1.200 1.00 90.81 79 LEU A O 1
ATOM 664 N N . PRO A 1 80 ? -1.063 -0.596 1.474 1.00 93.19 80 PRO A N 1
ATOM 665 C CA . PRO A 1 80 ? -0.027 -0.661 0.447 1.00 93.19 80 PRO A CA 1
ATOM 666 C C . PRO A 1 80 ? 1.049 -1.709 0.762 1.00 93.19 80 PRO A C 1
ATOM 668 O O . PRO A 1 80 ? 1.741 -1.623 1.776 1.00 93.19 80 PRO A O 1
ATOM 671 N N . ASN A 1 81 ? 1.248 -2.661 -0.150 1.00 92.44 81 ASN A N 1
ATOM 672 C CA . ASN A 1 81 ? 2.290 -3.678 -0.050 1.00 92.44 81 ASN A CA 1
ATOM 673 C C . ASN A 1 81 ? 3.631 -3.070 -0.470 1.00 92.44 81 ASN A C 1
ATOM 675 O O . ASN A 1 81 ? 3.927 -2.944 -1.669 1.00 92.44 81 ASN A O 1
ATOM 679 N N . CYS A 1 82 ? 4.445 -2.697 0.514 1.00 92.25 82 CYS A N 1
ATOM 680 C CA . CYS A 1 82 ? 5.751 -2.082 0.301 1.00 92.25 82 CYS A CA 1
ATOM 681 C C . CYS A 1 82 ? 6.885 -3.103 0.372 1.00 92.25 82 CYS A C 1
ATOM 683 O O . CYS A 1 82 ? 6.868 -4.019 1.187 1.00 92.25 82 CYS A O 1
ATOM 685 N N . ASN A 1 83 ? 7.905 -2.916 -0.461 1.00 89.75 83 ASN A N 1
ATOM 686 C CA . ASN A 1 83 ? 9.168 -3.626 -0.326 1.00 89.75 83 ASN A CA 1
ATOM 687 C C . ASN A 1 83 ? 10.081 -2.930 0.698 1.00 89.75 83 ASN A C 1
ATOM 689 O O . ASN A 1 83 ? 9.851 -1.781 1.081 1.00 89.75 83 ASN A O 1
ATOM 693 N N . LYS A 1 84 ? 11.177 -3.599 1.074 1.00 88.12 84 LYS A N 1
ATOM 694 C CA . LYS A 1 84 ? 12.177 -3.084 2.027 1.00 88.12 84 LYS A CA 1
ATOM 695 C C . LYS A 1 84 ? 12.818 -1.738 1.655 1.00 88.12 84 LYS A C 1
ATOM 697 O O . LYS A 1 84 ? 13.348 -1.058 2.520 1.00 88.12 84 LYS A O 1
ATOM 702 N N . ASN A 1 85 ? 12.770 -1.349 0.379 1.00 87.31 85 ASN A N 1
ATOM 703 C CA . ASN A 1 85 ? 13.301 -0.072 -0.106 1.00 87.31 85 ASN A CA 1
ATOM 704 C C . ASN A 1 85 ? 12.236 1.045 -0.079 1.00 87.31 85 ASN A C 1
ATOM 706 O O . ASN A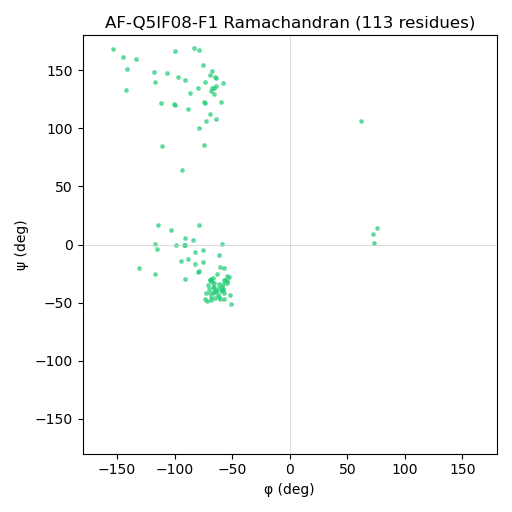 1 85 ? 12.459 2.113 -0.648 1.00 87.31 85 ASN A O 1
ATOM 710 N N . GLY A 1 86 ? 11.042 0.773 0.460 1.00 88.62 86 GLY A N 1
ATOM 711 C CA . GLY A 1 86 ? 9.948 1.734 0.558 1.00 88.62 86 GLY A CA 1
ATOM 712 C C . GLY A 1 86 ? 9.195 2.002 -0.753 1.00 88.62 86 GLY A C 1
ATOM 713 O O . GLY A 1 86 ? 8.424 2.966 -0.837 1.00 88.62 86 GLY A O 1
ATOM 714 N N . PHE A 1 87 ? 9.385 1.156 -1.770 1.00 94.81 87 PHE A N 1
ATOM 715 C CA . PHE A 1 87 ? 8.658 1.168 -3.046 1.00 94.81 87 PHE A CA 1
ATOM 716 C C . PHE A 1 87 ? 7.547 0.117 -3.068 1.00 94.81 87 PHE A C 1
ATOM 718 O O . PHE A 1 87 ? 7.514 -0.778 -2.229 1.00 94.81 87 PHE A O 1
ATOM 725 N N . TYR A 1 88 ? 6.637 0.205 -4.036 1.00 95.25 88 TYR A N 1
ATOM 726 C CA . TYR A 1 88 ? 5.529 -0.742 -4.145 1.00 95.25 88 TYR A CA 1
ATOM 727 C C . TYR A 1 88 ? 6.021 -2.096 -4.660 1.00 95.25 88 TYR A C 1
ATOM 729 O O . TYR A 1 88 ? 6.826 -2.165 -5.596 1.00 95.25 88 TYR A O 1
ATOM 737 N N . HIS A 1 89 ? 5.489 -3.183 -4.106 1.00 96.31 89 HIS A N 1
ATOM 738 C CA . HIS A 1 89 ? 5.532 -4.471 -4.788 1.00 96.31 89 HIS A CA 1
ATOM 739 C C . HIS A 1 89 ? 4.714 -4.404 -6.091 1.00 96.31 89 HIS A C 1
ATOM 741 O O . HIS A 1 89 ? 3.657 -3.767 -6.104 1.00 96.31 89 HIS A O 1
ATOM 747 N N . PRO A 1 90 ? 5.147 -5.071 -7.182 1.00 96.25 90 PRO A N 1
ATOM 748 C CA . PRO A 1 90 ? 4.409 -5.062 -8.447 1.00 96.25 90 PRO A CA 1
ATOM 749 C C . PRO A 1 90 ? 2.971 -5.571 -8.321 1.00 96.25 90 PRO A C 1
ATOM 751 O O . PRO A 1 90 ? 2.107 -5.113 -9.056 1.00 96.25 90 PRO A O 1
ATOM 754 N N . LYS A 1 91 ? 2.712 -6.497 -7.390 1.00 95.69 91 LYS A N 1
ATOM 755 C CA . LYS A 1 91 ? 1.374 -6.986 -7.049 1.00 95.69 91 LYS A CA 1
ATOM 756 C C . LYS A 1 91 ? 0.893 -6.306 -5.767 1.00 95.69 91 LYS A C 1
ATOM 758 O O . LYS A 1 91 ? 1.524 -6.452 -4.720 1.00 95.69 91 LYS A O 1
ATOM 763 N N . GLN A 1 92 ? -0.229 -5.609 -5.853 1.00 94.94 92 GLN A N 1
ATOM 764 C CA . GLN A 1 92 ? -0.964 -5.050 -4.719 1.00 94.94 92 GLN A CA 1
ATOM 765 C C . GLN A 1 92 ? -2.223 -5.877 -4.495 1.00 94.94 92 GLN A C 1
ATOM 767 O O . GLN A 1 92 ? -2.762 -6.419 -5.459 1.00 94.94 92 GLN A O 1
ATOM 772 N N . CYS A 1 93 ? -2.659 -6.000 -3.246 1.00 91.50 93 CYS A N 1
ATOM 773 C CA . CYS A 1 93 ? -3.867 -6.729 -2.886 1.00 91.50 93 CYS A CA 1
ATOM 774 C C . CYS A 1 93 ? -4.606 -5.994 -1.769 1.00 91.50 93 CYS A C 1
ATOM 776 O O . CYS A 1 93 ? -3.977 -5.333 -0.945 1.00 91.50 93 CYS A O 1
ATOM 778 N N . GLU A 1 94 ? -5.925 -6.137 -1.730 1.00 89.44 94 GLU A N 1
ATOM 779 C CA . GLU A 1 94 ? -6.711 -5.807 -0.545 1.00 89.44 94 GLU A CA 1
ATOM 780 C C . GLU A 1 94 ? -6.341 -6.732 0.619 1.00 89.44 94 GLU A C 1
ATOM 782 O O . GLU A 1 94 ? -6.071 -7.923 0.443 1.00 89.44 94 GLU A O 1
ATOM 787 N N . THR A 1 95 ? -6.353 -6.165 1.816 1.00 83.50 95 THR A N 1
ATOM 788 C CA . THR A 1 95 ? -6.278 -6.875 3.085 1.00 83.50 95 THR A CA 1
ATOM 789 C C . THR A 1 95 ? -7.692 -7.289 3.488 1.00 83.50 95 THR A C 1
ATOM 791 O O . THR A 1 95 ? -8.603 -6.461 3.484 1.00 83.50 95 THR A O 1
ATOM 794 N N . SER A 1 96 ? -7.876 -8.560 3.844 1.00 80.81 96 SER A N 1
ATOM 795 C CA . SER A 1 96 ? -9.103 -9.070 4.461 1.00 80.81 96 SER A CA 1
ATOM 796 C C . SER A 1 96 ? -8.789 -9.582 5.860 1.00 80.81 96 SER A C 1
ATOM 798 O O . SER A 1 96 ? -7.746 -10.201 6.063 1.00 80.81 96 SER A O 1
ATOM 800 N N . LEU A 1 97 ? -9.687 -9.311 6.806 1.00 73.75 97 LEU A N 1
ATOM 801 C CA . LEU A 1 97 ? -9.570 -9.766 8.197 1.00 73.75 97 LEU A CA 1
ATOM 802 C C . LEU A 1 97 ? -10.313 -11.086 8.453 1.00 73.75 97 LEU A C 1
ATOM 804 O O . LEU A 1 97 ? -10.070 -11.744 9.458 1.00 73.75 97 LEU A O 1
ATOM 808 N N . GLU A 1 98 ? -11.186 -11.494 7.531 1.00 74.62 98 GLU A N 1
ATOM 809 C CA . GLU A 1 98 ? -12.019 -1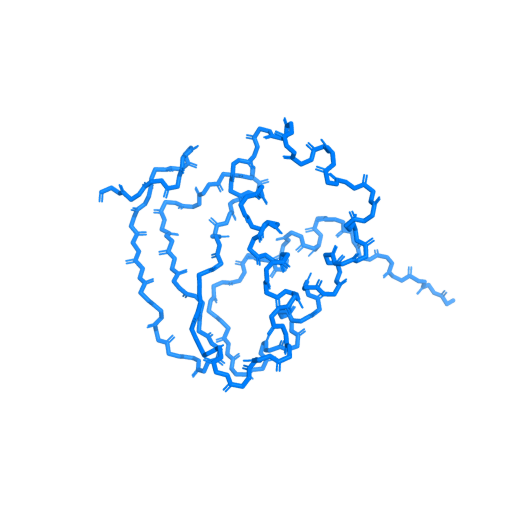2.702 7.641 1.00 74.62 98 GLU A CA 1
ATOM 810 C C . GLU A 1 98 ? -11.493 -13.860 6.778 1.00 74.62 98 GLU A C 1
ATOM 812 O O . GLU A 1 98 ? -12.180 -14.854 6.552 1.00 74.62 98 GLU A O 1
ATOM 817 N N . GLY A 1 99 ? -10.263 -13.734 6.267 1.00 67.88 99 GLY A N 1
ATOM 818 C CA . GLY A 1 99 ? -9.638 -14.740 5.407 1.00 67.88 99 GLY A CA 1
ATOM 819 C C . GLY A 1 99 ? -10.223 -14.814 3.992 1.00 67.88 99 GLY A C 1
ATOM 820 O O . GLY A 1 99 ? -9.874 -15.721 3.234 1.00 67.88 99 GLY A O 1
ATOM 821 N N . GLU A 1 100 ? -11.089 -13.874 3.600 1.00 77.06 100 GLU A N 1
ATOM 822 C CA . GLU A 1 100 ? -11.559 -13.785 2.221 1.00 77.06 100 GLU A CA 1
ATOM 823 C C . GLU A 1 100 ? -10.427 -13.334 1.287 1.00 77.06 100 GLU A C 1
ATOM 825 O O . GLU A 1 100 ? -9.574 -12.514 1.634 1.00 77.06 100 GLU A O 1
ATOM 830 N N . VAL A 1 101 ? -10.427 -13.841 0.053 1.00 78.75 101 VAL A N 1
ATOM 831 C CA . VAL A 1 101 ? -9.427 -13.438 -0.942 1.00 78.75 101 VAL A CA 1
ATOM 832 C C . VAL A 1 101 ? -9.677 -11.983 -1.344 1.00 78.75 101 VAL A C 1
ATOM 834 O O . VAL A 1 101 ? -10.684 -11.666 -1.980 1.00 78.75 101 VAL A O 1
ATOM 837 N N . GLY A 1 102 ? -8.752 -11.099 -0.974 1.00 83.25 102 GLY A N 1
ATOM 838 C CA . GLY A 1 102 ? -8.755 -9.702 -1.400 1.00 83.25 102 GLY A CA 1
ATOM 839 C C . GLY A 1 102 ? -8.492 -9.557 -2.901 1.00 83.25 102 GLY A C 1
ATOM 840 O O . GLY A 1 102 ? -7.775 -10.364 -3.505 1.00 83.25 102 GLY A O 1
ATOM 841 N N . LEU A 1 103 ? -9.053 -8.514 -3.520 1.00 90.31 103 LEU A N 1
ATOM 842 C CA . LEU A 1 103 ? -8.760 -8.209 -4.919 1.00 90.31 103 LEU A CA 1
ATOM 843 C C . LEU A 1 103 ? -7.285 -7.837 -5.072 1.00 90.31 103 LEU A C 1
ATOM 845 O O . LEU A 1 103 ? -6.764 -7.048 -4.289 1.00 90.31 103 LEU A O 1
ATOM 849 N N . CYS A 1 104 ? -6.626 -8.358 -6.108 1.00 93.94 104 CYS A N 1
ATOM 850 C CA . CYS A 1 104 ? -5.244 -8.012 -6.431 1.00 93.94 104 CYS A CA 1
ATOM 851 C C . CYS A 1 104 ? -5.128 -7.345 -7.806 1.00 93.94 104 CYS A C 1
ATOM 853 O O . CYS A 1 104 ? -5.866 -7.664 -8.739 1.00 93.94 104 CYS A O 1
ATOM 855 N N . TRP A 1 105 ? -4.160 -6.444 -7.953 1.00 96.50 105 TRP A N 1
ATOM 856 C CA . TRP A 1 105 ? -3.844 -5.771 -9.212 1.00 96.50 105 TRP A CA 1
ATOM 857 C C . TRP A 1 105 ? -2.343 -5.520 -9.358 1.00 96.50 105 TRP A C 1
ATOM 859 O O . TRP A 1 105 ? -1.582 -5.541 -8.388 1.00 96.50 105 TRP A O 1
ATOM 869 N N . CYS A 1 106 ? -1.914 -5.279 -10.596 1.00 97.69 106 CYS A N 1
ATOM 870 C CA . CYS A 1 106 ? -0.532 -4.933 -10.904 1.00 97.69 106 CYS A CA 1
ATOM 871 C C . CYS A 1 106 ? -0.330 -3.415 -10.876 1.00 97.69 106 CYS A C 1
ATOM 873 O O . CYS A 1 106 ? -1.185 -2.668 -11.354 1.00 97.69 106 CYS A O 1
ATOM 875 N N . VAL A 1 107 ? 0.812 -2.965 -10.359 1.00 97.75 107 VAL A N 1
ATOM 876 C CA . VAL A 1 107 ? 1.197 -1.551 -10.293 1.00 97.75 107 VAL A CA 1
ATOM 877 C C . VAL A 1 107 ? 2.632 -1.325 -10.754 1.00 97.75 107 VAL A C 1
ATOM 879 O O . VAL A 1 107 ? 3.479 -2.218 -10.703 1.00 97.75 107 VAL A O 1
ATOM 882 N N . TYR A 1 108 ? 2.936 -0.087 -11.130 1.00 97.56 108 TYR A N 1
ATOM 883 C CA . TYR A 1 108 ? 4.308 0.363 -11.335 1.00 97.56 108 TYR A CA 1
ATOM 884 C C . TYR A 1 108 ? 5.038 0.564 -9.992 1.00 97.56 108 TYR A C 1
ATOM 886 O O . TYR A 1 108 ? 4.608 1.415 -9.204 1.00 97.56 108 TYR A O 1
ATOM 894 N N . PRO A 1 109 ? 6.182 -0.109 -9.735 1.00 96.00 109 PRO A N 1
ATOM 895 C CA . PRO A 1 109 ? 6.863 -0.076 -8.432 1.00 96.00 109 PRO A CA 1
ATOM 896 C C . PRO A 1 109 ? 7.241 1.317 -7.912 1.00 96.00 109 PRO A C 1
ATOM 898 O O . PRO A 1 109 ? 7.261 1.550 -6.706 1.00 96.00 109 PRO A O 1
ATOM 901 N N . TRP A 1 110 ? 7.530 2.268 -8.805 1.00 94.25 110 TRP A N 1
ATOM 902 C CA . TRP A 1 110 ? 7.947 3.624 -8.427 1.00 94.25 110 TRP A CA 1
ATOM 903 C C . TRP A 1 110 ? 6.785 4.566 -8.090 1.00 94.25 110 TRP A C 1
ATOM 905 O O . TRP A 1 110 ? 7.018 5.620 -7.503 1.00 94.25 110 TRP A O 1
ATOM 915 N N . SER A 1 111 ? 5.547 4.234 -8.479 1.00 94.56 111 SER A N 1
ATOM 916 C CA . SER A 1 111 ? 4.402 5.151 -8.343 1.00 94.56 111 SER A CA 1
ATOM 917 C C . SER A 1 111 ? 3.160 4.550 -7.697 1.00 94.56 111 SER A C 1
ATOM 919 O O . SER A 1 111 ? 2.319 5.319 -7.243 1.00 94.56 111 SER A O 1
ATOM 921 N N . GLY A 1 112 ? 3.021 3.222 -7.677 1.00 94.69 112 GLY A N 1
ATOM 922 C CA . GLY A 1 112 ? 1.815 2.548 -7.190 1.00 94.69 112 GLY A CA 1
ATOM 923 C C . GLY A 1 112 ? 0.626 2.657 -8.150 1.00 94.69 112 GLY A C 1
ATOM 924 O O . GLY A 1 112 ? -0.447 2.134 -7.866 1.00 94.69 112 GLY A O 1
ATOM 925 N N . LYS A 1 113 ? 0.795 3.305 -9.313 1.00 96.50 113 LYS A N 1
ATOM 926 C CA . LYS A 1 113 ? -0.258 3.392 -10.328 1.00 96.50 113 LYS A CA 1
ATOM 927 C C . LYS A 1 113 ? -0.513 2.022 -10.937 1.00 96.50 113 LYS A C 1
ATOM 929 O O . LYS A 1 113 ? 0.438 1.352 -11.340 1.00 96.50 113 LYS A O 1
ATOM 934 N N . ARG A 1 114 ? -1.792 1.653 -11.022 1.00 96.31 114 ARG A N 1
ATOM 935 C CA . ARG A 1 114 ? -2.249 0.443 -11.704 1.00 96.31 114 ARG A CA 1
ATOM 936 C C . ARG A 1 114 ? -1.817 0.462 -13.174 1.00 96.31 114 ARG A C 1
ATOM 938 O O . ARG A 1 114 ? -1.848 1.523 -13.798 1.00 96.31 114 ARG A O 1
ATOM 945 N N . ILE A 1 115 ? -1.382 -0.699 -13.658 1.00 93.69 115 ILE A N 1
ATOM 946 C CA . ILE A 1 115 ? -1.032 -0.956 -15.063 1.00 93.69 115 ILE A CA 1
ATOM 947 C C . ILE A 1 115 ? -2.310 -1.176 -15.871 1.00 93.69 115 ILE A C 1
ATOM 949 O O . ILE A 1 115 ? -3.204 -1.887 -15.351 1.00 93.69 115 ILE A O 1
#

Organism: Equus caballus (NCBI:txid9796)

pLDDT: mean 71.63, std 18.57, range [33.62, 97.75]

Solvent-accessible surface area (backbone atoms only — not comparable to full-atom values): 6833 Å² total; per-residue (Å²): 137,83,80,83,76,78,48,76,65,59,58,55,58,66,68,69,69,81,78,50,54,76,81,41,68,61,57,54,50,50,54,31,53,54,45,62,71,49,52,86,78,44,66,81,53,51,76,72,51,93,24,61,30,47,47,48,34,56,54,48,42,56,49,51,54,74,46,53,93,57,53,94,72,64,53,62,48,77,57,68,48,51,42,98,80,20,30,30,40,47,63,36,46,35,45,27,57,76,56,54,87,44,66,66,50,50,27,42,39,88,74,60,48,70,114

Sequence (115 aa):
PESSEITQEQLLDSFHLMAPSGEDLPILWNAVSNYENIRSREISDIKKWKEPCKRELYKVLDRLAKEQQKADELYKFYLPNCNKNGFYHPKQCETSLEGEVGLCWCVYPWSGKRI

Foldseek 3Di:
DDDPPPDPVNLVVLLQDPFDALVCPVVLVVNLVVLVVCVVPCPVPLVVDQQQLQSVQSVVSVVCNVCVVVCVPPQKDFHFCADPSNWGDQKGFIHGNHRDGTDIFGADRNHRHGD

Secondary structure (DSSP, 8-state):
-------HHHHHHHTT--S--TT-HHHHHHHHHHHHHHHHHHHHHHTT-S-HHHHHHHHHHHHHHHHGGGGGG-SEEE---B-TTSSBPSEEEEEESSS----EEEB-TTT--B-

Mean predicted aligned error: 12.26 Å

InterPro domains:
  IPR000716 Thyroglobulin type-1 [PF00086] (53-115)
  IPR000716 Thyroglobulin type-1 [PS00484] (78-112)
  IPR000716 Thyroglobulin type-1 [PS51162] (50-115)
  IPR000716 Thyroglobulin type-1 [SM00211] (79-115)
  IPR000716 Thyroglobulin type-1 [cd00191] (52-115)
  IPR022321 Insulin-like growth factor-binding protein family 1-6, chordata [PR01976] (52-63)
  IPR022321 Insulin-like growth factor-binding protein family 1-6, chordata [PR01976] (79-107)
  IPR036857 Thyroglobulin type-1 superfamily [G3DSA:4.10.800.10] (46-113)
  IPR036857 Thyroglobulin type-1 superfamily [SSF57610] (16-115)

Radius of gyration: 14.59 Å; Cα contacts (8 Å, |Δi|>4): 130; chains: 1; bounding box: 33×32×48 Å